Protein AF-A0A9Q3HR29-F1 (afdb_monomer)

Solvent-accessible surface area (backbone atoms only — not comparable to full-atom values): 7261 Å² total; per-residue (Å²): 137,82,78,78,80,83,81,83,74,84,87,74,77,83,75,68,88,73,76,56,68,70,57,56,52,55,48,58,76,72,49,56,80,92,50,62,90,50,51,68,79,70,30,72,77,54,64,58,47,79,78,78,91,55,100,76,63,88,79,80,86,83,79,87,75,84,79,77,89,75,85,82,80,90,66,56,72,69,55,46,54,52,50,49,53,52,51,53,53,33,38,74,49,60,77,46,74,95,72,71,96,86,115

Mean predicted aligned error: 12.2 Å

pLDDT: mean 80.76, std 16.18, range [42.28, 97.31]

Organism: NCBI:txid1389203

Sequence (103 aa):
MDLPPLSFHASLEEKWDEEDPEEIEAVLKVVPPAHHQYLDVLSKVKEEKLPPHCACDHHIELEGLLPPVGVIYYLSKNESEKLQAYISENVEKGFIRSTCPFC

Radius of gyration: 22.31 Å; Cα contacts (8 Å, |Δi|>4): 25; chains: 1; bounding box: 57×64×42 Å

Foldseek 3Di:
DDDDDPPPPDDPDPPDPDQDPVVLVVCVVVDDPVCNVVVVVVGPSNVLADDDDDPPPDDDDDDDDDDDDDDDDDDDPVRVVVVVVVVVSCVVSVVDDDDDPPD

Secondary structure (DSSP, 8-state):
-PPPP------S--------HHHHHHHHHHS-GGGGGGGGGG-HHHHTSPPPP-TT----PPPSSPPP-PPPPPPPHHHHHHHHHHHHHHHHTTSS----TT-

Structure (mmCIF, N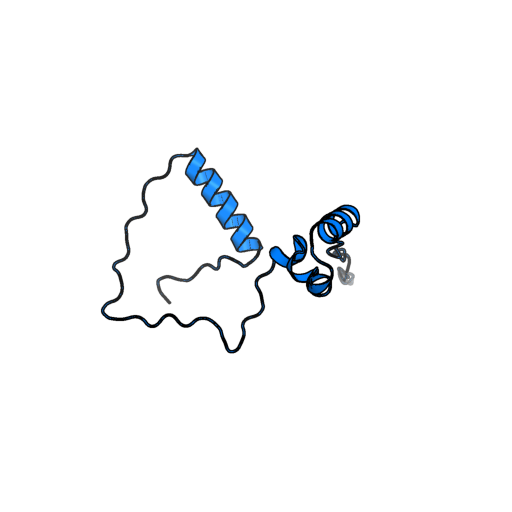/CA/C/O backbone):
data_AF-A0A9Q3HR29-F1
#
_entry.id   AF-A0A9Q3HR29-F1
#
loop_
_atom_site.group_PDB
_atom_site.id
_atom_site.type_symbol
_atom_site.label_atom_id
_atom_site.label_alt_id
_atom_site.label_comp_id
_atom_site.label_asym_id
_atom_site.label_entity_id
_atom_site.label_seq_id
_atom_site.pdbx_PDB_ins_code
_atom_site.Cartn_x
_atom_site.Cartn_y
_atom_site.Cartn_z
_atom_site.occupancy
_atom_site.B_iso_or_equiv
_atom_site.auth_seq_id
_atom_site.auth_comp_id
_atom_site.auth_asym_id
_atom_site.auth_atom_id
_atom_site.pdbx_PDB_model_num
ATOM 1 N N . MET A 1 1 ? 30.350 45.165 5.236 1.00 44.28 1 MET A N 1
ATOM 2 C CA . MET A 1 1 ? 30.292 43.931 6.049 1.00 44.28 1 MET A CA 1
ATOM 3 C C . MET A 1 1 ? 29.349 43.009 5.309 1.00 44.28 1 MET A C 1
ATOM 5 O O . MET A 1 1 ? 28.182 4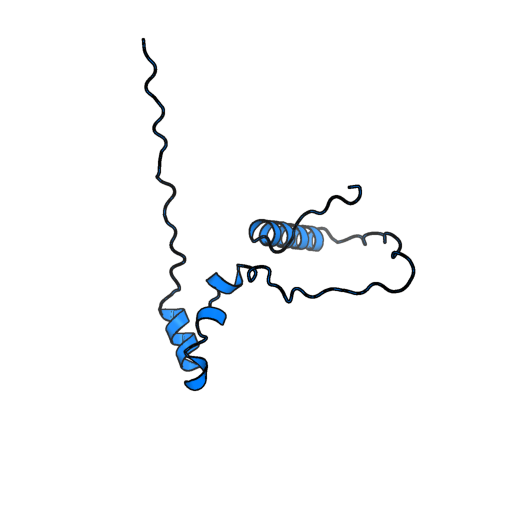2.902 5.664 1.00 44.28 1 MET A O 1
ATOM 9 N N . ASP A 1 2 ? 29.828 42.479 4.190 1.00 49.66 2 ASP A N 1
ATOM 10 C CA . ASP A 1 2 ? 29.036 41.633 3.310 1.00 49.66 2 ASP A CA 1
ATOM 11 C C . ASP A 1 2 ? 28.942 40.243 3.936 1.00 49.66 2 ASP A C 1
ATOM 13 O O . ASP A 1 2 ? 29.956 39.617 4.249 1.00 49.66 2 ASP A O 1
ATOM 17 N N . LEU A 1 3 ? 27.711 39.804 4.194 1.00 57.59 3 LEU A N 1
ATOM 18 C CA . LEU A 1 3 ? 27.423 38.443 4.627 1.00 57.59 3 LEU A CA 1
ATOM 19 C C . LEU A 1 3 ? 27.851 37.474 3.516 1.00 57.59 3 LEU A C 1
ATOM 21 O O . LEU A 1 3 ? 27.509 37.708 2.353 1.00 57.59 3 LEU A O 1
ATOM 25 N N . PRO A 1 4 ? 28.566 36.382 3.835 1.00 56.94 4 PRO A N 1
ATOM 26 C CA . PRO A 1 4 ? 28.861 35.372 2.837 1.00 56.94 4 PRO A CA 1
ATOM 27 C C . PRO A 1 4 ? 27.557 34.681 2.404 1.00 56.94 4 PRO A C 1
ATOM 29 O O . PRO A 1 4 ? 26.677 34.452 3.242 1.00 56.94 4 PRO A O 1
ATOM 32 N N . PRO A 1 5 ? 27.413 34.316 1.118 1.00 55.16 5 PRO A N 1
ATOM 33 C CA . PRO A 1 5 ? 26.298 33.491 0.692 1.00 55.16 5 PRO A CA 1
ATOM 34 C C . PRO A 1 5 ? 26.416 32.123 1.366 1.00 55.16 5 PRO A C 1
ATOM 36 O O . PRO A 1 5 ? 27.466 31.477 1.318 1.00 55.16 5 PRO A O 1
ATOM 39 N N . LEU A 1 6 ? 25.324 31.675 1.986 1.00 46.19 6 LEU A N 1
ATOM 40 C CA . LEU A 1 6 ? 25.172 30.291 2.415 1.00 46.19 6 LEU A CA 1
ATOM 41 C C . LEU A 1 6 ? 25.120 29.413 1.161 1.00 46.19 6 LEU A C 1
ATOM 43 O O . LEU A 1 6 ? 24.059 29.140 0.607 1.00 46.19 6 LEU A O 1
ATOM 47 N N . SER A 1 7 ? 26.293 28.978 0.708 1.00 49.28 7 SER A N 1
ATOM 48 C CA . SER A 1 7 ? 26.438 27.834 -0.183 1.00 49.28 7 SER A CA 1
ATOM 49 C C . SER A 1 7 ? 26.110 26.572 0.612 1.00 49.28 7 SER A C 1
ATOM 51 O O . SER A 1 7 ? 26.998 25.843 1.041 1.00 49.28 7 SER A O 1
ATOM 53 N N . PHE A 1 8 ? 24.821 26.319 0.815 1.00 45.41 8 PHE A N 1
ATOM 54 C CA . PHE A 1 8 ? 24.322 25.001 1.190 1.00 45.41 8 PHE A CA 1
ATOM 55 C C . PHE A 1 8 ? 23.855 24.291 -0.082 1.00 45.41 8 PHE A C 1
ATOM 57 O O . PHE A 1 8 ? 22.696 23.919 -0.222 1.00 45.41 8 PHE A O 1
ATOM 64 N N . HIS A 1 9 ? 24.748 24.182 -1.068 1.00 47.81 9 HIS A N 1
ATOM 65 C CA . HIS A 1 9 ? 24.496 23.328 -2.217 1.00 47.81 9 HIS A CA 1
ATOM 66 C C . HIS A 1 9 ? 25.223 22.006 -2.011 1.00 47.81 9 HIS A C 1
ATOM 68 O O . HIS A 1 9 ? 26.445 21.973 -1.894 1.00 47.81 9 HIS A O 1
ATOM 74 N N . ALA A 1 10 ? 24.411 20.953 -2.001 1.00 51.59 10 ALA A N 1
ATOM 75 C CA . ALA A 1 10 ? 24.781 19.561 -2.192 1.00 51.59 10 ALA A CA 1
ATOM 76 C C . ALA A 1 10 ? 25.683 18.938 -1.115 1.00 51.59 10 ALA A C 1
ATOM 78 O O . ALA A 1 10 ? 26.889 18.800 -1.272 1.00 51.59 10 ALA A O 1
ATOM 79 N N . SER A 1 11 ? 25.039 18.453 -0.055 1.00 50.97 11 SER A N 1
ATOM 80 C CA . SER A 1 11 ? 25.420 17.174 0.548 1.00 50.97 11 SER A CA 1
ATOM 81 C C . SER A 1 11 ? 24.167 16.551 1.161 1.00 50.97 11 SER A C 1
ATOM 83 O O . SER A 1 11 ? 23.996 16.477 2.372 1.00 50.97 11 SER A O 1
ATOM 85 N N . LEU A 1 12 ? 23.208 16.225 0.296 1.00 42.28 12 LEU A N 1
ATOM 86 C CA . LEU A 1 12 ? 22.228 15.197 0.607 1.00 42.28 12 LEU A CA 1
ATOM 87 C C . LEU A 1 12 ? 22.710 13.993 -0.177 1.00 42.28 12 LEU A C 1
ATOM 89 O O . LEU A 1 12 ? 22.722 14.023 -1.405 1.00 42.28 12 LEU A O 1
ATOM 93 N N . GLU A 1 13 ? 23.242 13.034 0.567 1.00 51.78 13 GLU A N 1
ATOM 94 C CA . GLU A 1 13 ? 23.788 11.786 0.070 1.00 51.78 13 GLU A CA 1
ATOM 95 C C . GLU A 1 13 ? 22.877 11.220 -1.016 1.00 51.78 13 GLU A C 1
ATOM 97 O O . GLU A 1 13 ? 21.676 11.025 -0.813 1.00 51.78 13 GLU A O 1
ATOM 102 N N . GLU A 1 14 ? 23.472 10.947 -2.169 1.00 50.25 14 GLU A N 1
ATOM 103 C CA . GLU A 1 14 ? 22.962 9.959 -3.098 1.00 50.25 14 GLU A CA 1
ATOM 104 C C . GLU A 1 14 ? 22.909 8.616 -2.355 1.00 50.25 14 GLU A C 1
ATOM 106 O O . GLU A 1 14 ? 23.827 7.803 -2.426 1.00 50.25 14 GLU A O 1
ATOM 111 N N . LYS A 1 15 ? 21.836 8.389 -1.591 1.00 43.59 15 LYS A N 1
ATOM 112 C CA . LYS A 1 15 ? 21.413 7.047 -1.208 1.00 43.59 15 LYS A CA 1
ATOM 113 C C . LYS A 1 15 ? 20.958 6.379 -2.489 1.00 43.59 15 LYS A C 1
ATOM 115 O O . LYS A 1 15 ? 19.800 6.479 -2.883 1.00 43.59 15 LYS A O 1
ATOM 120 N N . TRP A 1 16 ? 21.911 5.784 -3.188 1.00 50.16 16 TRP A N 1
ATOM 121 C CA . TRP A 1 16 ? 21.572 4.793 -4.180 1.00 50.16 16 TRP A CA 1
ATOM 122 C C . TRP A 1 16 ? 20.889 3.663 -3.424 1.00 50.16 16 TRP A C 1
ATOM 124 O O . TRP A 1 16 ? 21.406 3.155 -2.431 1.00 50.16 16 TRP A O 1
ATOM 134 N N . ASP A 1 17 ? 19.680 3.368 -3.875 1.00 57.94 17 ASP A N 1
ATOM 135 C CA . ASP A 1 17 ? 18.897 2.179 -3.581 1.00 57.94 17 ASP A CA 1
ATOM 136 C C . ASP A 1 17 ? 19.721 0.935 -3.986 1.00 57.94 17 ASP A C 1
ATOM 138 O O . ASP A 1 17 ? 19.480 0.324 -5.026 1.00 57.94 17 ASP A O 1
ATOM 142 N N . GLU A 1 18 ? 20.781 0.622 -3.240 1.00 66.12 18 GLU A N 1
ATOM 143 C CA . GLU A 1 18 ? 21.660 -0.512 -3.509 1.00 66.12 18 GLU A CA 1
ATOM 144 C C . GLU A 1 18 ? 20.957 -1.773 -3.002 1.00 66.12 18 GLU A C 1
ATOM 146 O O . GLU A 1 18 ? 20.798 -1.984 -1.799 1.00 66.12 18 GLU A O 1
ATOM 151 N N . GLU A 1 19 ? 20.453 -2.577 -3.938 1.00 68.00 19 GLU A N 1
ATOM 152 C CA . GLU A 1 19 ? 19.905 -3.894 -3.629 1.00 68.00 19 GLU A CA 1
ATOM 153 C C . GLU A 1 19 ? 21.004 -4.772 -3.029 1.00 68.00 19 GLU A C 1
ATOM 155 O O . GLU A 1 19 ? 22.110 -4.862 -3.568 1.00 68.00 19 GLU A O 1
ATOM 160 N N . ASP A 1 20 ? 20.685 -5.431 -1.916 1.00 80.44 20 ASP A N 1
ATOM 161 C CA . ASP A 1 20 ? 21.602 -6.345 -1.250 1.00 80.44 20 ASP A CA 1
ATOM 162 C C . ASP A 1 20 ? 21.958 -7.506 -2.205 1.00 80.44 20 ASP A C 1
ATOM 164 O O . ASP A 1 20 ? 21.063 -8.245 -2.642 1.00 80.44 20 ASP A O 1
ATOM 168 N N . PRO A 1 21 ? 23.246 -7.703 -2.546 1.00 77.62 21 PRO A N 1
ATOM 169 C CA . PRO A 1 21 ? 23.678 -8.789 -3.420 1.00 77.62 21 PRO A CA 1
ATOM 170 C C . PRO A 1 21 ? 23.223 -10.175 -2.944 1.00 77.62 21 PRO A C 1
ATOM 172 O O . PRO A 1 21 ? 22.968 -11.053 -3.773 1.00 77.62 21 PRO A O 1
ATOM 175 N N . GLU A 1 22 ? 23.094 -10.375 -1.628 1.00 83.75 22 GLU A N 1
ATOM 176 C CA . GLU A 1 22 ? 22.615 -11.634 -1.054 1.00 83.75 22 GLU A CA 1
ATOM 177 C C . GLU A 1 22 ? 21.136 -11.882 -1.390 1.00 83.75 22 GLU A C 1
ATOM 179 O O . GLU A 1 22 ? 20.735 -13.017 -1.674 1.00 83.75 2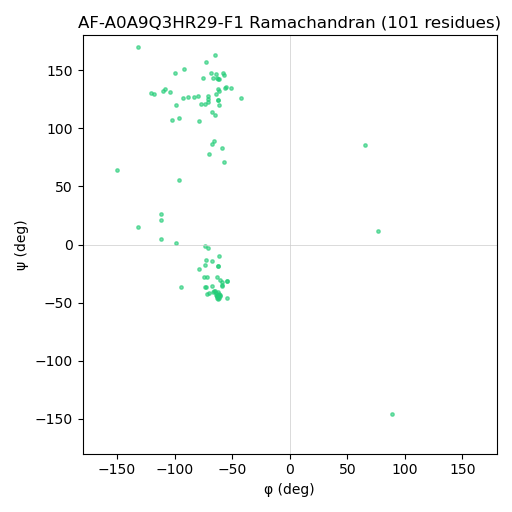2 GLU A O 1
ATOM 184 N N . GLU A 1 23 ? 20.323 -10.824 -1.436 1.00 82.25 23 GLU A N 1
ATOM 185 C CA . GLU A 1 23 ? 18.911 -10.912 -1.809 1.00 82.25 23 GLU A CA 1
ATOM 186 C C . GLU A 1 23 ? 18.742 -11.222 -3.298 1.00 82.25 23 GLU A C 1
ATOM 188 O O . GLU A 1 23 ? 17.943 -12.090 -3.658 1.00 82.25 23 GLU A O 1
ATOM 193 N N . ILE A 1 24 ? 19.541 -10.594 -4.165 1.00 82.19 24 ILE A N 1
ATOM 194 C CA . ILE A 1 24 ? 19.504 -10.855 -5.611 1.00 82.19 24 ILE A CA 1
ATOM 195 C C . ILE A 1 24 ? 19.866 -12.321 -5.900 1.00 82.19 24 ILE A C 1
ATOM 197 O O . ILE A 1 24 ? 19.202 -12.987 -6.701 1.00 82.19 24 ILE A O 1
ATOM 201 N N . GLU A 1 25 ? 20.886 -12.861 -5.223 1.00 86.25 25 GLU A N 1
ATOM 202 C CA . GLU A 1 25 ? 21.276 -14.267 -5.370 1.00 86.25 25 GL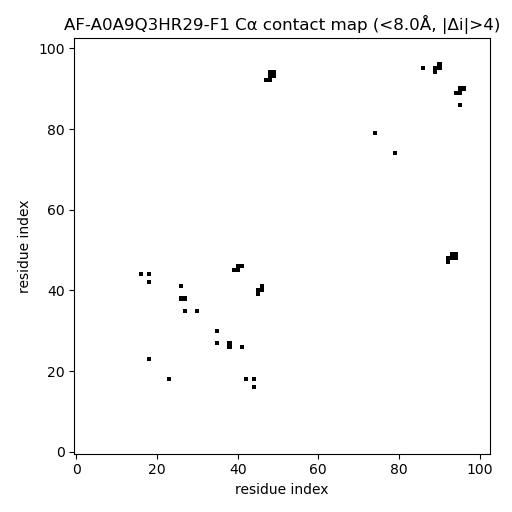U A CA 1
ATOM 203 C C . GLU A 1 25 ? 20.176 -15.220 -4.874 1.00 86.25 25 GLU A C 1
ATOM 205 O O . GLU A 1 25 ? 19.903 -16.249 -5.505 1.00 86.25 25 GLU A O 1
ATOM 210 N N . ALA A 1 26 ? 19.514 -14.882 -3.765 1.00 87.88 26 ALA A N 1
ATOM 211 C CA . ALA A 1 26 ? 18.399 -15.666 -3.248 1.00 87.88 26 ALA A CA 1
ATOM 212 C C . ALA A 1 26 ? 17.227 -15.708 -4.243 1.00 87.88 26 ALA A C 1
ATOM 214 O O . ALA A 1 26 ? 16.686 -16.785 -4.509 1.00 87.88 26 ALA A O 1
ATOM 215 N N . VAL A 1 27 ? 16.877 -14.568 -4.848 1.00 87.00 27 VAL A N 1
ATOM 216 C CA . VAL A 1 27 ? 15.814 -14.483 -5.860 1.00 87.00 27 VAL A CA 1
ATOM 217 C C . VAL A 1 27 ? 16.185 -15.286 -7.113 1.00 87.00 27 VAL A C 1
ATOM 219 O O . VAL A 1 27 ? 15.368 -16.072 -7.595 1.00 87.00 27 VAL A O 1
ATOM 222 N N . LEU A 1 28 ? 17.427 -15.195 -7.603 1.00 88.44 28 LEU A N 1
ATOM 223 C CA . LEU A 1 28 ? 17.902 -15.950 -8.775 1.00 88.44 28 LEU A CA 1
ATOM 224 C C . LEU A 1 28 ? 17.790 -17.474 -8.617 1.00 88.44 28 LEU A C 1
ATOM 226 O O . LEU A 1 28 ? 17.550 -18.176 -9.602 1.00 88.44 28 LEU A O 1
ATOM 230 N N . LYS A 1 29 ? 17.948 -17.994 -7.392 1.00 91.25 29 LYS A N 1
ATOM 231 C CA . LYS A 1 29 ? 17.814 -19.432 -7.094 1.00 91.25 29 LYS A CA 1
ATOM 232 C C . LYS A 1 29 ? 16.367 -19.921 -7.151 1.00 91.25 29 LYS A C 1
ATOM 234 O O . LYS A 1 29 ? 16.142 -21.099 -7.423 1.00 91.25 29 LYS A O 1
ATOM 239 N N . VAL A 1 30 ? 15.401 -19.045 -6.875 1.00 92.88 30 VAL A N 1
ATOM 240 C CA . VAL A 1 30 ? 13.970 -19.385 -6.820 1.00 92.88 30 VAL A CA 1
ATOM 241 C C . VAL A 1 30 ? 13.282 -19.119 -8.158 1.00 92.88 30 VAL A C 1
ATOM 243 O O . VAL A 1 30 ? 12.397 -19.873 -8.565 1.00 92.88 30 VAL A O 1
ATOM 246 N N . VAL A 1 31 ? 13.685 -18.056 -8.856 1.00 91.88 31 VAL A N 1
ATOM 247 C CA . VAL A 1 31 ? 13.046 -17.613 -10.096 1.00 91.88 31 VAL A CA 1
ATOM 248 C C . VAL A 1 31 ? 13.516 -18.470 -11.278 1.00 91.88 31 VAL A C 1
ATOM 250 O O . VAL A 1 31 ? 14.721 -18.588 -11.513 1.00 91.88 31 VAL A O 1
ATOM 253 N N . PRO A 1 32 ? 12.594 -19.047 -12.073 1.00 95.00 32 PRO A N 1
ATOM 254 C CA . PRO A 1 32 ? 12.954 -19.783 -13.278 1.00 95.00 32 PRO A CA 1
ATOM 255 C C . PRO A 1 32 ? 13.762 -18.928 -14.272 1.00 95.00 32 PRO A C 1
ATOM 257 O O . PRO A 1 32 ? 13.445 -17.747 -14.438 1.00 95.00 32 PRO A O 1
ATOM 260 N N . PRO A 1 33 ? 14.716 -19.513 -15.029 1.00 92.88 33 PRO A N 1
ATOM 261 C CA . PRO A 1 33 ? 15.570 -18.761 -15.956 1.00 92.88 33 PRO A CA 1
ATOM 262 C C . PRO A 1 33 ? 14.819 -17.906 -16.983 1.00 92.88 33 PRO A C 1
ATOM 264 O O . PRO A 1 33 ? 15.280 -16.834 -17.363 1.00 92.88 33 PRO A O 1
ATOM 267 N N . ALA A 1 34 ? 13.624 -18.338 -17.400 1.00 94.38 34 ALA A N 1
ATOM 268 C CA . ALA A 1 34 ? 12.769 -17.593 -18.326 1.00 94.38 34 ALA A CA 1
ATOM 269 C C . ALA A 1 34 ? 12.305 -16.222 -17.787 1.00 94.38 34 ALA A C 1
ATOM 271 O O . ALA A 1 34 ? 11.890 -15.365 -18.566 1.00 94.38 34 ALA A O 1
ATOM 272 N N . HIS A 1 35 ? 12.370 -16.007 -16.471 1.00 90.88 35 HIS A N 1
ATOM 273 C CA . HIS A 1 35 ? 11.918 -14.788 -15.802 1.00 90.88 35 HIS A CA 1
ATOM 274 C C . HIS A 1 35 ? 13.065 -13.958 -15.215 1.00 90.88 35 HIS A C 1
ATOM 276 O O . HIS A 1 35 ? 12.806 -12.929 -14.603 1.00 90.88 35 HIS A O 1
ATOM 282 N N . HIS A 1 36 ? 14.329 -14.341 -15.440 1.00 90.31 36 HIS A N 1
ATOM 283 C CA . HIS A 1 36 ? 15.492 -13.576 -14.962 1.00 90.31 36 HIS A CA 1
ATOM 284 C C . HIS A 1 36 ? 15.576 -12.160 -15.554 1.00 90.31 36 HIS A C 1
ATOM 286 O O . HIS A 1 36 ? 16.219 -11.292 -14.979 1.00 90.31 36 HIS A O 1
ATOM 292 N N . GLN A 1 37 ? 14.884 -11.891 -16.665 1.00 90.81 37 GLN A N 1
ATOM 293 C CA . GLN A 1 37 ? 14.755 -10.536 -17.212 1.00 90.81 37 GLN A CA 1
ATOM 294 C C . GLN A 1 37 ? 13.819 -9.616 -16.403 1.00 90.81 37 GLN A C 1
ATOM 296 O O . GLN A 1 37 ? 13.836 -8.415 -16.635 1.00 90.81 37 GLN A O 1
ATOM 301 N N . TYR A 1 38 ? 13.014 -10.168 -15.486 1.00 88.19 38 TYR A N 1
ATOM 302 C CA . TYR A 1 38 ? 12.019 -9.449 -14.674 1.00 88.19 38 TYR A CA 1
ATOM 303 C C . TYR A 1 38 ? 12.393 -9.393 -13.185 1.00 88.19 38 TYR A C 1
ATOM 305 O O . TYR A 1 38 ? 11.528 -9.247 -12.322 1.00 88.19 38 TYR A O 1
ATOM 313 N N . LEU A 1 39 ? 13.674 -9.580 -12.855 1.00 87.38 39 LEU A N 1
ATOM 314 C CA . LEU A 1 39 ? 14.139 -9.524 -11.463 1.00 87.38 39 LEU A CA 1
ATOM 315 C C . LEU A 1 39 ? 13.926 -8.143 -10.847 1.00 87.38 39 LEU A C 1
ATOM 317 O O . LEU A 1 39 ? 13.706 -8.031 -9.648 1.00 87.38 39 LEU A O 1
ATOM 321 N N . ASP A 1 40 ? 13.921 -7.105 -11.680 1.00 84.62 40 ASP A N 1
ATOM 322 C CA . ASP A 1 40 ? 13.594 -5.747 -11.278 1.00 84.62 40 ASP A CA 1
ATOM 323 C C . ASP A 1 40 ? 12.188 -5.621 -10.680 1.00 84.62 40 ASP A C 1
ATOM 325 O O . ASP A 1 40 ? 12.002 -4.853 -9.743 1.00 84.62 40 ASP A O 1
ATOM 329 N N . VAL A 1 41 ? 11.215 -6.388 -11.171 1.00 84.75 41 VAL A N 1
ATOM 330 C CA . VAL A 1 41 ? 9.837 -6.380 -10.652 1.00 84.75 41 VAL A CA 1
ATOM 331 C C . VAL A 1 41 ? 9.730 -7.081 -9.291 1.00 84.75 41 VAL A C 1
ATOM 333 O O . VAL A 1 41 ? 8.751 -6.898 -8.577 1.00 84.75 41 VAL A O 1
ATOM 336 N N . LEU A 1 42 ? 10.728 -7.892 -8.928 1.00 85.06 42 LEU A N 1
ATOM 337 C CA . LEU A 1 42 ? 10.792 -8.640 -7.667 1.00 85.06 42 LEU A CA 1
ATOM 338 C C . LEU A 1 42 ? 11.669 -7.950 -6.613 1.00 85.06 42 LEU A C 1
ATOM 340 O O . LEU A 1 42 ? 11.864 -8.482 -5.521 1.00 85.06 42 LEU A O 1
ATOM 344 N N . SER A 1 43 ? 12.217 -6.784 -6.947 1.00 85.06 43 SER A N 1
ATOM 345 C CA . SER A 1 43 ? 13.025 -5.982 -6.041 1.00 85.06 43 SER A CA 1
ATOM 346 C C . SER A 1 43 ? 12.160 -5.360 -4.954 1.00 85.06 43 SER A C 1
ATOM 348 O O . SER A 1 43 ? 11.232 -4.604 -5.247 1.00 85.06 43 SER A O 1
ATOM 350 N N . LYS A 1 44 ? 12.529 -5.598 -3.693 1.00 82.69 44 LYS A N 1
ATOM 351 C CA . LYS A 1 44 ? 11.876 -4.968 -2.537 1.00 82.69 44 LYS A CA 1
ATOM 352 C C . LYS A 1 44 ? 11.959 -3.447 -2.590 1.00 82.69 44 LYS A C 1
ATOM 354 O O . LYS A 1 44 ? 11.023 -2.768 -2.197 1.00 82.69 44 LYS A O 1
ATOM 359 N N . VAL A 1 45 ? 13.069 -2.905 -3.092 1.00 82.06 45 VAL A N 1
ATOM 360 C CA . VAL A 1 45 ? 13.272 -1.452 -3.140 1.00 82.06 45 VAL A CA 1
ATOM 361 C C . VAL A 1 45 ? 12.402 -0.813 -4.221 1.00 82.06 45 VAL A C 1
ATOM 363 O O . VAL A 1 45 ? 11.853 0.272 -4.033 1.00 82.06 45 VAL A O 1
ATOM 366 N N . LYS A 1 46 ? 12.227 -1.496 -5.358 1.00 81.00 46 LYS A N 1
ATOM 367 C CA . LYS A 1 46 ? 11.321 -1.030 -6.418 1.00 81.00 46 LYS A CA 1
ATOM 368 C C . LYS A 1 46 ? 9.853 -1.231 -6.051 1.00 81.00 46 LYS A C 1
ATOM 370 O O . LYS A 1 46 ? 9.032 -0.430 -6.486 1.00 81.00 46 LYS A O 1
ATOM 375 N N . GLU A 1 47 ? 9.535 -2.229 -5.226 1.00 83.69 47 GLU A N 1
ATOM 376 C CA . GLU A 1 47 ? 8.182 -2.462 -4.703 1.00 83.69 47 GLU A CA 1
ATOM 377 C C . GLU A 1 47 ? 7.659 -1.274 -3.883 1.00 83.69 47 GLU A C 1
ATOM 379 O O . GLU A 1 47 ? 6.465 -0.990 -3.915 1.00 83.69 47 GLU A O 1
ATOM 384 N N . GLU A 1 48 ? 8.530 -0.517 -3.207 1.00 86.06 48 GLU A N 1
ATOM 385 C CA . GLU A 1 48 ? 8.123 0.656 -2.420 1.00 86.06 48 GLU A CA 1
ATOM 386 C C . GLU A 1 48 ? 7.675 1.863 -3.262 1.00 86.06 48 GLU A C 1
ATOM 388 O O . GLU A 1 48 ? 7.255 2.879 -2.705 1.00 86.06 48 GLU A O 1
ATOM 393 N N . LYS A 1 49 ? 7.738 1.780 -4.597 1.00 86.69 49 LYS A N 1
ATOM 394 C CA . LYS A 1 49 ? 7.351 2.856 -5.517 1.00 86.69 49 LYS A CA 1
ATOM 395 C C . LYS A 1 49 ? 6.183 2.401 -6.388 1.00 86.69 49 LYS A C 1
ATOM 397 O O . LYS A 1 49 ? 6.240 1.355 -7.030 1.00 86.69 49 LYS A O 1
ATOM 402 N N . LEU A 1 50 ? 5.125 3.216 -6.455 1.00 85.62 50 LEU A N 1
ATOM 403 C CA . LEU A 1 50 ? 4.024 2.938 -7.377 1.00 85.62 50 LEU A CA 1
ATOM 404 C C . LEU A 1 50 ? 4.526 2.996 -8.824 1.00 85.62 50 LEU A C 1
ATOM 406 O O . LEU A 1 50 ? 5.339 3.869 -9.157 1.00 85.62 50 LEU A O 1
ATOM 410 N N . PRO A 1 51 ? 4.015 2.119 -9.705 1.00 85.50 51 PRO A N 1
ATOM 411 C CA . PRO A 1 51 ? 4.264 2.261 -11.125 1.00 85.50 51 PRO A CA 1
ATOM 412 C C . PRO A 1 51 ? 3.756 3.630 -11.607 1.00 85.50 51 PRO A C 1
ATOM 414 O O . PRO A 1 51 ? 2.765 4.151 -11.081 1.00 85.50 51 PRO A O 1
ATOM 417 N N . PRO A 1 52 ? 4.418 4.234 -12.606 1.00 86.50 52 PRO A N 1
ATOM 418 C CA . PRO A 1 52 ? 3.983 5.508 -13.151 1.00 86.50 52 PRO A CA 1
ATOM 419 C C . PRO A 1 52 ? 2.581 5.384 -13.753 1.00 86.50 52 PRO A C 1
ATOM 421 O O . PRO A 1 52 ? 2.262 4.388 -14.405 1.00 86.50 52 PRO A O 1
ATOM 424 N N . HIS A 1 53 ? 1.773 6.433 -13.572 1.00 86.00 53 HIS A N 1
ATOM 425 C CA . HIS A 1 53 ? 0.480 6.569 -14.240 1.00 86.00 53 HIS A CA 1
ATOM 426 C C . HIS A 1 53 ? 0.631 6.356 -15.748 1.00 86.00 53 HIS A C 1
ATOM 428 O O . HIS A 1 53 ? 1.551 6.893 -16.376 1.00 86.00 53 HIS A O 1
ATOM 434 N N . CYS A 1 54 ? -0.273 5.577 -16.334 1.00 83.88 54 CYS A N 1
ATOM 435 C CA . CYS A 1 54 ? -0.212 5.221 -17.745 1.00 83.88 54 CYS A CA 1
ATOM 436 C C . CYS A 1 54 ? -1.569 5.428 -18.424 1.00 83.88 54 CYS A C 1
ATOM 438 O O . CYS A 1 54 ? -2.590 5.658 -17.784 1.00 83.88 54 CYS A O 1
ATOM 440 N N . 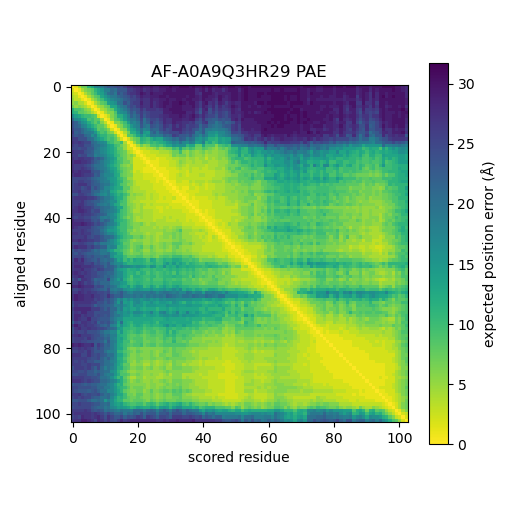ALA A 1 55 ? -1.602 5.331 -19.755 1.00 87.19 55 ALA A N 1
ATOM 441 C CA . ALA A 1 55 ? -2.845 5.476 -20.521 1.00 87.19 55 ALA A CA 1
ATOM 442 C C . ALA A 1 55 ? -3.919 4.420 -20.172 1.00 87.19 55 ALA A C 1
ATOM 444 O O . ALA A 1 55 ? -5.058 4.543 -20.613 1.00 87.19 55 ALA A O 1
ATOM 445 N N . CYS A 1 56 ? -3.550 3.394 -19.400 1.00 84.50 56 CYS A N 1
ATOM 446 C CA . CYS A 1 56 ? -4.396 2.279 -18.990 1.00 84.50 56 CYS A CA 1
ATOM 447 C C . CYS A 1 56 ? -4.710 2.297 -17.486 1.00 84.50 56 CYS A C 1
ATOM 449 O O . CYS A 1 56 ? -4.938 1.236 -16.903 1.00 84.50 56 CYS A O 1
ATOM 451 N N . ASP A 1 57 ? -4.697 3.465 -16.842 1.00 87.81 57 ASP A N 1
ATOM 452 C CA . ASP A 1 57 ? -5.152 3.572 -15.458 1.00 87.81 57 ASP A CA 1
ATOM 453 C C . ASP A 1 57 ? -6.592 3.051 -15.332 1.00 87.81 57 ASP A C 1
ATOM 455 O O . ASP A 1 57 ? -7.461 3.337 -16.162 1.00 87.81 57 ASP A O 1
ATOM 459 N N . HIS A 1 58 ? -6.841 2.247 -14.298 1.00 85.12 58 HIS A N 1
ATOM 460 C CA . HIS A 1 58 ? -8.135 1.603 -14.125 1.00 85.12 58 HIS A CA 1
ATOM 461 C C . HIS A 1 58 ? -9.216 2.647 -13.816 1.00 85.12 58 HIS A C 1
ATOM 463 O O . HIS A 1 58 ? -9.197 3.289 -12.764 1.00 85.12 58 HIS A O 1
ATOM 469 N N . HIS A 1 59 ? -10.168 2.805 -14.734 1.00 89.12 59 HIS A N 1
ATOM 470 C CA . HIS A 1 59 ? -11.339 3.645 -14.534 1.00 89.12 59 HIS A CA 1
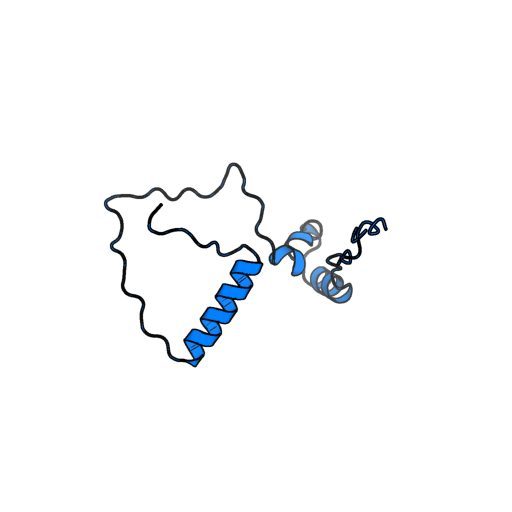ATOM 471 C C . HIS A 1 59 ? -12.459 2.837 -13.877 1.00 89.12 59 HIS A C 1
ATOM 473 O O . HIS A 1 59 ? -12.841 1.779 -14.375 1.00 89.12 59 HIS A O 1
ATOM 479 N N . ILE A 1 60 ? -12.990 3.350 -12.767 1.00 87.75 60 ILE A N 1
ATOM 480 C CA . ILE A 1 60 ? -14.149 2.770 -12.087 1.00 87.75 60 ILE A CA 1
ATOM 481 C C . ILE A 1 60 ? -15.391 3.517 -12.572 1.00 87.75 60 ILE A C 1
ATOM 483 O O . ILE A 1 60 ? -15.598 4.678 -12.213 1.00 87.75 60 ILE A O 1
ATOM 487 N N . GLU A 1 61 ? -16.215 2.848 -13.377 1.00 89.88 61 GLU A N 1
ATOM 488 C CA . GLU A 1 61 ? -17.524 3.360 -13.781 1.00 89.88 61 GLU A CA 1
ATOM 489 C C . GLU A 1 61 ? -18.492 3.262 -12.596 1.00 89.88 61 GLU A C 1
ATOM 491 O O . GLU A 1 61 ? -18.715 2.187 -12.037 1.00 89.88 61 GLU A O 1
ATOM 496 N N . LEU A 1 62 ? -19.038 4.403 -12.172 1.00 85.94 62 LEU A N 1
ATOM 497 C CA . LEU A 1 62 ? -20.001 4.458 -11.075 1.00 85.94 62 LEU A CA 1
ATOM 498 C C . LEU A 1 62 ? -21.425 4.378 -11.627 1.00 85.94 62 LEU A C 1
ATOM 500 O O . LEU A 1 62 ? -21.827 5.198 -12.451 1.00 85.94 62 LEU A O 1
ATOM 504 N N . GLU A 1 63 ? -22.208 3.435 -11.113 1.00 88.88 63 GLU A N 1
ATOM 505 C CA . GLU A 1 63 ? -23.635 3.315 -11.404 1.00 88.88 63 GLU A CA 1
ATOM 506 C C . GLU A 1 63 ? -24.469 3.831 -10.218 1.00 88.88 63 GLU A C 1
ATOM 508 O O . GLU A 1 63 ? -24.253 3.443 -9.069 1.00 88.88 63 GLU A O 1
ATOM 513 N N . GLY A 1 64 ? -25.462 4.687 -10.480 1.00 85.38 64 GLY A N 1
ATOM 514 C CA . GLY A 1 64 ? -26.421 5.144 -9.466 1.00 85.38 64 GLY A CA 1
ATOM 515 C C . GLY A 1 64 ? -26.002 6.391 -8.673 1.00 85.38 64 GLY A C 1
ATOM 516 O O . GLY A 1 64 ? -25.433 7.332 -9.221 1.00 85.38 64 GLY A O 1
ATOM 517 N N . LEU A 1 65 ? -26.393 6.447 -7.392 1.00 81.56 65 LEU A N 1
ATOM 518 C CA . LEU A 1 65 ? -26.164 7.591 -6.496 1.00 81.56 65 LEU A CA 1
ATOM 519 C C . LEU A 1 65 ? -24.853 7.435 -5.712 1.00 81.56 65 LEU A C 1
ATOM 521 O O . LEU A 1 65 ? -24.451 6.321 -5.384 1.00 81.56 65 LEU A O 1
ATOM 525 N N . LEU A 1 66 ? -24.229 8.563 -5.353 1.00 81.62 66 LEU A N 1
ATOM 526 C CA . LEU A 1 66 ? -23.037 8.588 -4.499 1.00 81.62 66 LEU A CA 1
ATOM 527 C C . LEU A 1 66 ? -23.297 7.862 -3.166 1.00 81.62 66 LEU A C 1
ATOM 529 O O . LEU A 1 66 ? -24.342 8.097 -2.545 1.00 81.62 66 LEU A O 1
ATOM 533 N N . PRO A 1 67 ? -22.362 7.014 -2.697 1.00 81.25 67 PRO A N 1
ATOM 534 C CA . PRO A 1 67 ? -22.517 6.341 -1.418 1.00 81.25 67 PRO A CA 1
ATOM 535 C C . PRO A 1 67 ? -22.566 7.372 -0.278 1.00 81.25 67 PRO A C 1
ATOM 537 O O . PRO A 1 67 ? -21.841 8.371 -0.314 1.00 81.25 67 PRO A O 1
ATOM 540 N N . PRO A 1 68 ? -23.403 7.152 0.752 1.00 83.75 68 PRO A N 1
ATOM 541 C CA . PRO A 1 68 ? -23.419 8.018 1.921 1.00 83.75 68 PRO A CA 1
ATOM 542 C C . PRO A 1 68 ? -22.082 7.930 2.660 1.00 83.75 68 PRO A C 1
ATOM 544 O O . PRO A 1 68 ? -21.464 6.866 2.733 1.00 83.75 68 PRO A O 1
ATOM 547 N N . VAL A 1 69 ? -21.657 9.043 3.257 1.00 84.12 69 VAL A N 1
ATOM 548 C CA . VAL A 1 69 ? -20.468 9.063 4.114 1.00 84.12 69 VAL A CA 1
ATOM 549 C C . VAL A 1 69 ? -20.745 8.196 5.344 1.00 84.12 69 VAL A C 1
ATOM 551 O O . VAL A 1 69 ? -21.606 8.517 6.164 1.00 84.12 69 VAL A O 1
ATOM 554 N N . GLY A 1 70 ? -20.047 7.066 5.438 1.00 84.06 70 GLY A N 1
ATOM 555 C CA . GLY A 1 70 ? -20.170 6.131 6.552 1.00 84.06 70 GLY A CA 1
ATOM 556 C C . GLY A 1 70 ? -19.527 6.657 7.837 1.00 84.06 70 GLY A C 1
ATOM 557 O O . GLY A 1 70 ? -18.629 7.497 7.808 1.00 84.06 70 GLY A O 1
ATOM 558 N N . VAL A 1 71 ? -19.973 6.131 8.980 1.00 87.25 71 VAL A N 1
ATOM 559 C CA . VAL A 1 71 ? -19.302 6.354 10.269 1.00 87.25 71 VAL A CA 1
ATOM 560 C C . VAL A 1 71 ? -18.030 5.510 10.360 1.00 87.25 71 VAL A C 1
ATOM 562 O O . VAL A 1 71 ? -17.999 4.367 9.907 1.00 87.25 71 VAL A O 1
ATOM 565 N N . ILE A 1 72 ? -16.986 6.064 10.973 1.00 87.88 72 ILE A N 1
ATOM 566 C CA . ILE A 1 72 ? -15.747 5.334 11.254 1.00 87.88 72 ILE A CA 1
ATOM 567 C C . ILE A 1 72 ? -15.939 4.548 12.555 1.00 87.88 72 ILE A C 1
ATOM 569 O O . ILE A 1 72 ? -16.335 5.117 13.574 1.00 87.88 72 ILE A O 1
ATOM 573 N N . TYR A 1 73 ? -15.672 3.242 12.527 1.00 90.69 73 TYR A N 1
ATOM 574 C CA . TYR A 1 73 ? -15.753 2.399 13.719 1.00 90.69 73 TYR A CA 1
ATOM 575 C C . TYR A 1 73 ? -14.653 2.735 14.723 1.00 90.69 73 TYR A C 1
ATOM 577 O O . TYR A 1 73 ? -13.536 3.100 14.355 1.00 90.69 73 TYR A O 1
ATOM 585 N N . TYR A 1 74 ? -14.971 2.579 16.007 1.00 93.19 74 TYR A N 1
ATOM 586 C CA . TYR A 1 74 ? -14.003 2.815 17.065 1.00 93.19 74 TYR A CA 1
ATOM 587 C C . TYR A 1 74 ? -12.950 1.706 17.074 1.00 93.19 74 TYR A C 1
ATOM 589 O O . TYR A 1 74 ? -13.288 0.524 17.127 1.00 93.19 74 TYR A O 1
ATOM 597 N N . LEU A 1 75 ? -11.681 2.102 17.052 1.00 94.62 75 LEU A N 1
ATOM 598 C CA . LEU A 1 75 ? -10.541 1.200 17.164 1.00 94.62 75 LEU A CA 1
ATOM 599 C C . LEU A 1 75 ? -10.005 1.219 18.596 1.00 94.62 75 LEU A C 1
ATOM 601 O O . LEU A 1 75 ? -10.043 2.247 19.278 1.00 94.62 75 LEU A O 1
ATOM 605 N N . SER A 1 76 ? -9.476 0.091 19.066 1.00 96.56 76 SER A N 1
ATOM 606 C CA . SER A 1 76 ? -8.712 0.080 20.314 1.00 96.56 76 SER A CA 1
ATOM 607 C C . SER A 1 76 ? -7.425 0.901 20.167 1.00 96.56 76 SER A C 1
ATOM 609 O O . SER A 1 76 ? -6.954 1.173 19.061 1.00 96.56 76 SER A O 1
ATOM 611 N N . LYS A 1 77 ? -6.808 1.280 21.292 1.00 96.12 77 LYS A N 1
ATOM 612 C CA . LYS A 1 77 ? -5.575 2.084 21.287 1.00 96.12 77 LYS A CA 1
ATOM 613 C C . LYS A 1 77 ? -4.463 1.447 20.438 1.00 96.12 77 LYS A C 1
ATOM 615 O O . LYS A 1 77 ? -3.869 2.123 19.609 1.00 96.12 77 LYS A O 1
ATOM 620 N N . ASN A 1 78 ? -4.241 0.142 20.602 1.00 96.69 78 ASN A N 1
ATOM 621 C CA . ASN A 1 78 ? -3.212 -0.601 19.867 1.00 96.69 78 ASN A CA 1
ATOM 622 C C . ASN A 1 78 ? -3.511 -0.664 18.358 1.00 96.69 78 ASN A C 1
ATOM 624 O O . ASN A 1 78 ? -2.615 -0.520 17.533 1.00 96.69 78 ASN A O 1
ATOM 628 N N . GLU A 1 79 ? -4.777 -0.855 17.980 1.00 97.25 79 GLU A N 1
ATOM 629 C CA . GLU A 1 79 ? -5.181 -0.852 16.568 1.00 97.25 79 GLU A CA 1
ATOM 630 C C . GLU A 1 79 ? -5.015 0.533 15.941 1.00 97.25 79 GLU A C 1
ATOM 632 O O . GLU A 1 79 ? -4.512 0.637 14.827 1.00 97.25 79 GLU A O 1
ATOM 637 N N . SER A 1 80 ? -5.375 1.595 16.668 1.00 95.50 80 SER A N 1
ATOM 638 C CA . SER A 1 80 ? -5.200 2.971 16.202 1.00 95.50 80 SER A CA 1
ATOM 639 C C . SER A 1 80 ? -3.727 3.334 16.021 1.00 95.50 80 SER A C 1
ATOM 641 O O . SER A 1 80 ? -3.389 3.979 15.035 1.00 95.50 80 SER A O 1
ATOM 643 N N . GLU A 1 81 ? -2.850 2.931 16.943 1.00 96.94 81 GLU A N 1
ATOM 644 C CA . GLU A 1 81 ? -1.404 3.177 16.841 1.00 96.94 81 GLU A CA 1
ATOM 645 C C . GLU A 1 81 ? -0.808 2.470 15.617 1.00 96.94 81 GLU A C 1
ATOM 647 O O . GLU A 1 81 ? -0.092 3.086 14.828 1.00 96.94 81 GLU A O 1
ATOM 652 N N . LYS A 1 82 ? -1.167 1.198 15.403 1.00 96.94 82 LYS A N 1
ATOM 653 C CA . LYS A 1 82 ? -0.737 0.438 14.221 1.00 96.94 82 LYS A CA 1
ATOM 654 C C . LYS A 1 82 ? -1.260 1.042 12.923 1.00 96.94 82 LYS A C 1
ATOM 656 O O . LYS A 1 82 ? -0.506 1.164 11.962 1.00 96.94 82 LYS A O 1
ATOM 661 N N . LEU A 1 83 ? -2.537 1.426 12.895 1.00 96.00 83 LEU A N 1
ATOM 662 C CA . LEU A 1 83 ? -3.146 2.049 11.724 1.00 96.00 83 LEU A CA 1
ATOM 663 C C . LEU A 1 83 ? -2.465 3.379 11.393 1.00 96.00 83 LEU A C 1
ATOM 665 O O . LEU A 1 83 ? -2.175 3.637 10.231 1.00 96.00 83 LEU A O 1
ATOM 669 N N . GLN A 1 84 ? -2.182 4.208 12.398 1.00 95.56 84 GLN A N 1
ATOM 670 C CA . GLN A 1 84 ? -1.494 5.482 12.194 1.00 95.56 84 GLN A CA 1
ATOM 671 C C . GLN A 1 84 ? -0.084 5.289 11.639 1.00 95.56 84 GLN A C 1
ATOM 673 O O . GLN A 1 84 ? 0.262 5.977 10.685 1.00 95.56 84 GLN A O 1
ATOM 678 N N . ALA A 1 85 ? 0.683 4.334 12.175 1.00 97.31 85 ALA A N 1
ATOM 679 C CA . ALA A 1 85 ? 2.018 4.016 11.670 1.00 97.31 85 ALA A CA 1
ATOM 680 C C . ALA A 1 85 ? 1.982 3.545 10.206 1.00 97.31 85 ALA A C 1
ATOM 682 O O . ALA A 1 85 ? 2.762 4.012 9.378 1.00 97.31 85 ALA A O 1
ATOM 683 N N . TYR A 1 86 ? 1.025 2.676 9.869 1.00 96.31 86 TYR A N 1
ATOM 684 C CA . TYR A 1 86 ? 0.829 2.223 8.494 1.00 96.31 86 TYR A CA 1
ATOM 685 C C . TYR A 1 86 ? 0.464 3.386 7.564 1.00 96.31 86 TYR A C 1
ATOM 687 O O . TYR A 1 86 ? 1.050 3.530 6.493 1.00 96.31 86 TYR A O 1
ATOM 695 N N . ILE A 1 87 ? -0.480 4.245 7.966 1.00 96.00 87 ILE A N 1
ATOM 696 C CA . ILE A 1 87 ? -0.880 5.397 7.152 1.00 96.00 87 ILE A CA 1
ATOM 697 C C . ILE A 1 87 ? 0.303 6.346 6.952 1.00 96.00 87 ILE A C 1
ATOM 699 O O . ILE A 1 87 ? 0.519 6.768 5.821 1.00 96.00 87 ILE A O 1
ATOM 703 N N . SER A 1 88 ? 1.079 6.669 7.993 1.00 96.00 88 SER A N 1
ATOM 704 C CA . SER A 1 88 ? 2.227 7.572 7.847 1.00 96.00 88 SER A CA 1
ATOM 705 C C . SER A 1 88 ? 3.268 7.017 6.880 1.00 96.00 88 SER A C 1
ATOM 707 O O . SER A 1 88 ? 3.671 7.727 5.965 1.00 96.00 88 SER A O 1
ATOM 709 N N . GLU A 1 89 ? 3.621 5.736 7.010 1.00 95.06 89 GLU A N 1
ATOM 710 C CA . GLU A 1 89 ? 4.590 5.081 6.124 1.00 95.06 89 GLU A CA 1
ATOM 711 C C . GLU A 1 89 ? 4.115 5.094 4.662 1.00 95.06 89 GLU A C 1
ATOM 713 O O . GLU A 1 89 ? 4.864 5.425 3.746 1.00 95.06 89 GLU A O 1
ATOM 718 N N . ASN A 1 90 ? 2.840 4.787 4.422 1.00 94.12 90 ASN A N 1
ATOM 719 C CA . ASN A 1 90 ? 2.297 4.703 3.066 1.00 94.12 90 ASN A CA 1
ATOM 720 C C . ASN A 1 90 ? 1.984 6.082 2.460 1.00 94.12 90 ASN A C 1
ATOM 722 O O . ASN A 1 90 ? 1.923 6.215 1.237 1.00 94.12 90 ASN A O 1
ATOM 726 N N . VAL A 1 91 ? 1.813 7.119 3.285 1.00 93.88 91 VAL A N 1
ATOM 727 C CA . VAL A 1 91 ? 1.782 8.518 2.832 1.00 93.88 91 VAL A CA 1
ATOM 728 C C . VAL A 1 91 ? 3.180 8.974 2.416 1.00 93.88 91 VAL A C 1
ATOM 730 O O . VAL A 1 91 ? 3.314 9.597 1.366 1.00 93.88 91 VAL A O 1
ATOM 733 N N . GLU A 1 92 ? 4.218 8.623 3.179 1.00 92.00 92 GLU A N 1
ATOM 734 C CA . GLU A 1 92 ? 5.617 8.908 2.826 1.00 92.00 92 GLU A CA 1
ATOM 735 C C . GLU A 1 92 ? 6.035 8.200 1.527 1.00 92.00 92 GLU A C 1
ATOM 737 O O . GLU A 1 92 ? 6.645 8.826 0.661 1.00 92.00 92 GLU A O 1
ATOM 742 N N . LYS A 1 93 ? 5.618 6.940 1.336 1.00 90.19 93 LYS A N 1
ATOM 743 C CA . LYS A 1 93 ? 5.803 6.180 0.081 1.00 90.19 93 LYS A CA 1
ATOM 744 C C . LYS A 1 93 ? 4.985 6.728 -1.100 1.00 90.19 93 LYS A C 1
ATOM 746 O O . LYS A 1 93 ? 5.220 6.359 -2.248 1.00 90.19 93 LYS A O 1
ATOM 751 N N . GLY A 1 94 ? 4.006 7.599 -0.846 1.00 90.38 94 GLY A N 1
ATOM 752 C CA . GLY A 1 94 ? 3.108 8.143 -1.870 1.00 90.38 94 GLY A CA 1
ATOM 753 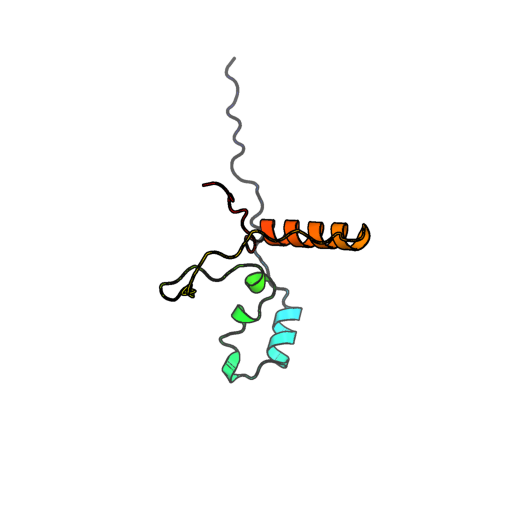C C . GLY A 1 94 ? 2.010 7.177 -2.332 1.00 90.38 94 GLY A C 1
ATOM 754 O O . GLY A 1 94 ? 1.325 7.458 -3.315 1.00 90.38 94 GLY A O 1
ATOM 755 N N . PHE A 1 95 ? 1.812 6.060 -1.625 1.00 91.62 95 PHE A N 1
ATOM 756 C CA . PHE A 1 95 ? 0.749 5.086 -1.898 1.00 91.62 95 PHE A CA 1
ATOM 757 C C . PHE A 1 95 ? -0.617 5.631 -1.489 1.00 91.62 95 PHE A C 1
ATOM 759 O O . PHE A 1 95 ? -1.627 5.394 -2.153 1.00 91.62 95 PHE A O 1
ATOM 766 N N . ILE A 1 96 ? -0.643 6.389 -0.393 1.00 94.12 96 ILE A N 1
ATOM 767 C CA . ILE A 1 96 ? -1.832 7.060 0.116 1.00 94.12 96 ILE A CA 1
ATOM 768 C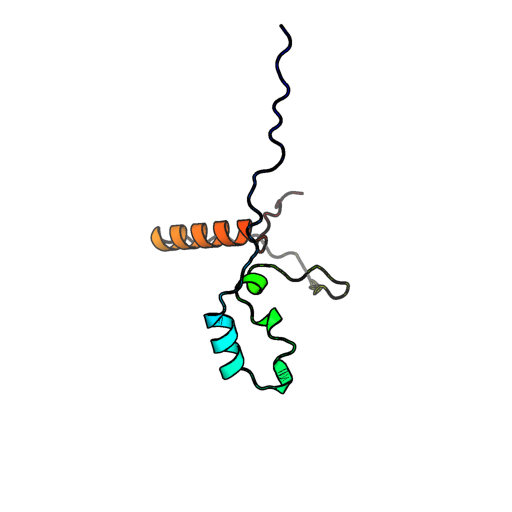 C . ILE A 1 96 ? -1.662 8.561 -0.092 1.00 94.12 96 ILE A C 1
ATOM 770 O O . ILE A 1 96 ? -0.653 9.155 0.278 1.00 94.12 96 ILE A O 1
ATOM 774 N N . ARG A 1 97 ? -2.693 9.199 -0.645 1.00 91.12 97 ARG A N 1
ATOM 775 C CA . ARG A 1 97 ? -2.759 10.651 -0.810 1.00 91.12 97 ARG A CA 1
ATOM 776 C C . ARG A 1 97 ? -3.974 11.191 -0.074 1.00 91.12 97 ARG A C 1
ATOM 778 O O . ARG A 1 97 ? -5.087 10.710 -0.279 1.00 91.12 97 ARG A O 1
ATOM 785 N N . SER A 1 98 ? -3.767 12.230 0.733 1.00 88.44 98 SER A N 1
ATOM 786 C CA . SER A 1 98 ? -4.876 12.986 1.314 1.00 88.44 98 SER A CA 1
ATOM 787 C C . SER A 1 98 ? -5.695 13.623 0.193 1.00 88.44 98 SER A C 1
ATOM 789 O O . SER A 1 98 ? -5.159 14.339 -0.654 1.00 88.44 98 SER A O 1
ATOM 791 N N . THR A 1 99 ? -6.991 13.338 0.170 1.00 84.38 99 THR A N 1
ATOM 792 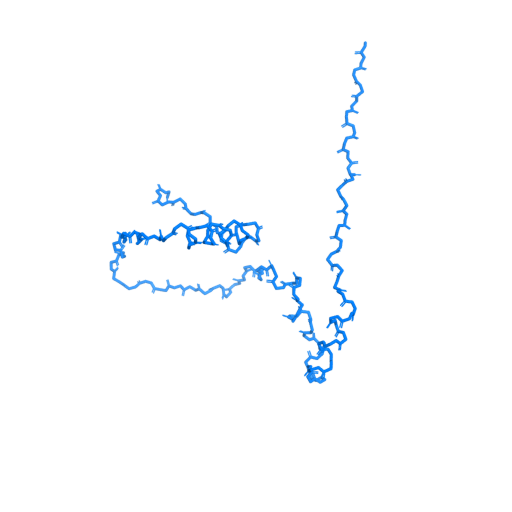C CA . THR A 1 99 ? -7.943 13.985 -0.731 1.00 84.38 99 THR A CA 1
ATOM 793 C C . THR A 1 99 ? -8.814 14.908 0.101 1.00 84.38 99 THR A C 1
ATOM 795 O O . THR A 1 99 ? -9.251 14.548 1.193 1.00 84.38 99 THR A O 1
ATOM 798 N N . CYS A 1 100 ? -9.012 16.138 -0.373 1.00 68.75 100 CYS A N 1
ATOM 799 C CA . CYS A 1 100 ? -9.911 17.063 0.298 1.00 68.75 100 CYS A CA 1
ATOM 800 C C . CYS A 1 100 ? -11.348 16.567 0.085 1.00 68.75 100 CYS A C 1
ATOM 802 O O . CYS A 1 100 ? -11.767 16.462 -1.066 1.00 68.75 100 CYS A O 1
ATOM 804 N N . PRO A 1 101 ? -12.126 16.297 1.145 1.00 56.34 101 PRO A N 1
ATOM 805 C CA . PRO A 1 101 ? -13.514 15.871 0.992 1.00 56.34 101 PRO A CA 1
ATOM 806 C C . PRO A 1 101 ? -14.462 17.013 0.563 1.00 56.34 101 PRO A C 1
ATOM 808 O O . PRO A 1 101 ? -15.650 16.764 0.384 1.00 56.34 101 PRO A O 1
ATOM 811 N N . PHE A 1 102 ? -13.963 18.251 0.405 1.00 53.00 102 PHE A N 1
ATOM 812 C CA . PHE A 1 102 ? -14.761 19.459 0.130 1.00 53.00 102 PHE A CA 1
ATOM 813 C C . PHE A 1 102 ? -14.244 20.341 -1.030 1.00 53.00 102 PHE A C 1
ATOM 815 O O . PHE A 1 102 ? -14.664 21.495 -1.129 1.00 53.00 102 PHE A O 1
ATOM 822 N N . CYS A 1 103 ? -13.339 19.846 -1.882 1.00 43.97 103 CYS A N 1
ATOM 823 C CA . CYS A 1 103 ? -12.924 20.545 -3.109 1.00 43.97 103 CYS A CA 1
ATOM 824 C C . CYS A 1 103 ? -13.561 19.923 -4.349 1.00 43.97 103 CYS A C 1
ATOM 826 O O . CYS A 1 103 ? -13.650 18.677 -4.388 1.00 43.97 103 CYS A O 1
#